Protein AF-A0A924XFH9-F1 (afdb_monomer)

Structure (mmCIF, N/CA/C/O backbone):
data_AF-A0A924XFH9-F1
#
_entry.id   AF-A0A924XFH9-F1
#
loop_
_atom_site.group_PDB
_atom_site.id
_atom_site.type_symbol
_atom_site.label_atom_id
_atom_site.label_alt_id
_atom_site.label_comp_id
_atom_site.label_asym_id
_atom_site.label_entity_id
_atom_site.label_seq_id
_atom_site.pdbx_PDB_ins_code
_atom_site.Cartn_x
_atom_site.Cartn_y
_atom_site.Cartn_z
_atom_site.occupancy
_atom_site.B_iso_or_equiv
_atom_site.auth_seq_id
_atom_site.auth_comp_id
_atom_site.auth_asym_id
_atom_site.auth_atom_id
_atom_site.pdbx_PDB_model_num
ATOM 1 N N . MET A 1 1 ? 14.675 29.171 10.525 1.00 34.47 1 MET A N 1
ATOM 2 C CA . MET A 1 1 ? 14.982 28.084 9.569 1.00 34.47 1 MET A CA 1
ATOM 3 C C . MET A 1 1 ? 14.548 26.775 10.205 1.00 34.47 1 MET A C 1
ATOM 5 O O . MET A 1 1 ? 15.278 26.222 11.018 1.00 34.47 1 MET A O 1
ATOM 9 N N . SER A 1 2 ? 13.308 26.360 9.950 1.00 36.41 2 SER A N 1
ATOM 10 C CA . SER A 1 2 ? 12.719 25.165 10.557 1.00 36.41 2 SER A CA 1
ATOM 11 C C . SER A 1 2 ? 13.442 23.924 10.043 1.00 36.41 2 SER A C 1
ATOM 13 O O . SER A 1 2 ? 13.331 23.584 8.869 1.00 36.41 2 SER A O 1
ATOM 15 N N . LYS A 1 3 ? 14.216 23.267 10.911 1.00 34.31 3 LYS A N 1
ATOM 16 C CA . LYS A 1 3 ? 14.736 21.925 10.648 1.00 34.31 3 LYS A CA 1
ATOM 17 C C . LYS A 1 3 ? 13.556 20.969 10.774 1.00 34.31 3 LYS A C 1
ATOM 19 O O . LYS A 1 3 ? 13.191 20.588 11.883 1.00 34.31 3 LYS A O 1
ATOM 24 N N . THR A 1 4 ? 12.930 20.623 9.657 1.00 34.09 4 THR A N 1
ATOM 25 C CA . THR A 1 4 ? 12.013 19.485 9.607 1.00 34.09 4 THR A CA 1
ATOM 26 C C . THR A 1 4 ? 12.876 18.253 9.848 1.00 34.09 4 THR A C 1
ATOM 28 O O . THR A 1 4 ? 13.613 17.824 8.966 1.00 34.09 4 THR A O 1
ATOM 31 N N . LYS A 1 5 ? 12.902 17.767 11.090 1.00 36.16 5 LYS A N 1
ATOM 32 C CA . LYS A 1 5 ? 13.574 16.518 11.441 1.00 36.16 5 LYS A CA 1
ATOM 33 C C . LYS A 1 5 ? 12.845 15.427 10.656 1.00 36.16 5 LYS A C 1
ATOM 35 O O . LYS A 1 5 ? 11.683 15.162 10.959 1.00 36.16 5 LYS A O 1
ATOM 40 N N . SER A 1 6 ? 13.476 14.878 9.614 1.00 41.28 6 SER A N 1
ATOM 41 C CA . SER A 1 6 ? 12.972 13.663 8.970 1.00 41.28 6 SER A CA 1
ATOM 42 C C . SER A 1 6 ? 12.717 12.625 10.062 1.00 41.28 6 SER A C 1
ATOM 44 O O . SER A 1 6 ? 13.536 12.530 10.988 1.00 41.28 6 SER A O 1
ATOM 46 N N . PRO A 1 7 ? 11.597 11.886 10.014 1.00 42.62 7 PRO A N 1
ATOM 47 C CA . PRO A 1 7 ? 11.443 10.742 10.895 1.00 42.62 7 PRO A CA 1
ATOM 48 C C . PRO A 1 7 ? 12.651 9.823 10.684 1.00 42.62 7 PRO A C 1
ATOM 50 O O . PRO A 1 7 ? 13.123 9.651 9.559 1.00 42.62 7 PRO A O 1
ATOM 53 N N . ALA A 1 8 ? 13.219 9.352 11.794 1.00 36.47 8 ALA A N 1
ATOM 54 C CA . ALA A 1 8 ? 14.377 8.471 11.783 1.00 36.47 8 ALA A CA 1
ATOM 55 C C . ALA A 1 8 ? 14.084 7.224 10.926 1.00 36.47 8 ALA A C 1
ATOM 57 O O . ALA A 1 8 ? 12.916 6.833 10.841 1.00 36.47 8 ALA A O 1
ATOM 58 N N . PRO A 1 9 ? 15.112 6.578 10.336 1.00 40.81 9 PRO A N 1
ATOM 59 C CA . PRO A 1 9 ? 14.953 5.230 9.792 1.00 40.81 9 PRO A CA 1
ATOM 60 C C . PRO A 1 9 ? 14.285 4.335 10.840 1.00 40.81 9 PRO A C 1
ATOM 62 O O . PRO A 1 9 ? 14.416 4.606 12.038 1.00 40.81 9 PRO A O 1
ATOM 65 N N . PHE A 1 10 ? 13.582 3.282 10.412 1.00 48.06 10 PHE A N 1
ATOM 66 C CA . PHE A 1 10 ? 13.050 2.256 11.312 1.00 48.06 10 PHE A CA 1
ATOM 67 C C . PHE A 1 10 ? 14.213 1.500 11.983 1.00 48.06 10 PHE A C 1
ATOM 69 O O . PHE A 1 10 ? 14.515 0.352 11.684 1.00 48.06 10 PHE A O 1
ATOM 76 N N . VAL A 1 11 ? 14.905 2.172 12.896 1.00 39.72 11 VAL A N 1
ATOM 77 C CA . VAL A 1 11 ? 15.644 1.559 13.980 1.00 39.72 11 VAL A CA 1
ATOM 78 C C . VAL A 1 11 ? 14.599 1.402 15.064 1.00 39.72 11 VAL A C 1
ATOM 80 O O . VAL A 1 11 ? 14.123 2.385 15.634 1.00 39.72 11 VAL A O 1
ATOM 83 N N . ALA A 1 12 ? 14.184 0.160 15.286 1.00 37.88 12 ALA A N 1
ATOM 84 C CA . ALA A 1 12 ? 13.336 -0.194 16.407 1.00 37.88 12 ALA A CA 1
ATOM 85 C C . ALA A 1 12 ? 14.031 0.262 17.701 1.00 37.88 12 ALA A C 1
ATOM 87 O O . ALA A 1 12 ? 14.945 -0.400 18.191 1.00 37.88 12 ALA A O 1
ATOM 88 N N . ASN A 1 13 ? 13.630 1.412 18.243 1.00 33.19 13 ASN A N 1
ATOM 89 C CA . ASN A 1 13 ? 14.014 1.788 19.593 1.00 33.19 13 ASN A CA 1
ATOM 90 C C . ASN A 1 13 ? 13.282 0.829 20.530 1.00 33.19 13 ASN A C 1
ATOM 92 O O . ASN A 1 13 ? 12.054 0.808 20.573 1.00 33.19 13 ASN A O 1
ATOM 96 N N . ALA A 1 14 ? 14.050 0.012 21.250 1.00 39.62 14 ALA A N 1
ATOM 97 C CA . ALA A 1 14 ? 13.564 -1.084 22.088 1.00 39.62 14 ALA A CA 1
ATOM 98 C C . ALA A 1 14 ? 12.653 -0.649 23.260 1.00 39.62 14 ALA A C 1
ATOM 100 O O . ALA A 1 14 ? 12.119 -1.519 23.957 1.00 39.62 14 ALA A O 1
ATOM 101 N N . ASP A 1 15 ? 12.464 0.661 23.442 1.00 39.44 15 ASP A N 1
ATOM 102 C CA . ASP A 1 15 ? 11.796 1.282 24.586 1.00 39.44 15 ASP A CA 1
ATOM 103 C C . ASP A 1 15 ? 10.492 2.022 24.224 1.00 39.44 15 ASP A C 1
ATOM 105 O O . ASP A 1 15 ? 9.812 2.508 25.122 1.00 39.44 15 ASP A O 1
ATOM 109 N N . ASP A 1 16 ? 10.097 2.087 22.943 1.00 37.94 16 ASP A N 1
ATOM 110 C CA . ASP A 1 16 ? 8.783 2.629 22.563 1.00 37.94 16 ASP A CA 1
ATOM 111 C C . ASP A 1 16 ? 7.703 1.548 22.750 1.00 37.94 16 ASP A C 1
ATOM 113 O O . ASP A 1 16 ? 7.609 0.584 21.984 1.00 37.94 16 ASP A O 1
ATOM 117 N N . GLU A 1 17 ? 6.881 1.721 23.786 1.00 35.44 17 GLU A N 1
ATOM 118 C CA . GLU A 1 17 ? 5.858 0.794 24.309 1.00 35.44 17 GLU A CA 1
ATOM 119 C C . GLU A 1 17 ? 4.745 0.430 23.295 1.00 35.44 17 GLU A C 1
ATOM 121 O O . GLU A 1 17 ? 3.919 -0.446 23.544 1.00 35.44 17 GLU A O 1
ATOM 126 N N . TRP A 1 18 ? 4.752 1.046 22.108 1.00 42.38 18 TRP A N 1
ATOM 127 C CA . TRP A 1 18 ? 3.849 0.754 20.988 1.00 42.38 18 TRP A CA 1
ATOM 128 C C . TRP A 1 18 ? 4.533 0.009 19.820 1.00 42.38 18 TRP A C 1
ATOM 130 O O . TRP A 1 18 ? 3.962 -0.154 18.741 1.00 42.38 18 TRP A O 1
ATOM 140 N N . THR A 1 19 ? 5.755 -0.493 19.996 1.00 39.62 19 THR A N 1
ATOM 141 C CA . THR A 1 19 ? 6.392 -1.345 18.982 1.00 39.62 19 THR A CA 1
ATOM 142 C C . THR A 1 19 ? 6.176 -2.827 19.297 1.00 39.62 19 THR A C 1
ATOM 144 O O . THR A 1 19 ? 6.564 -3.302 20.367 1.00 39.62 19 THR A O 1
ATOM 147 N N . PRO A 1 20 ? 5.597 -3.626 18.379 1.00 36.31 20 PRO A N 1
ATOM 148 C CA . PRO A 1 20 ? 5.711 -5.067 18.498 1.00 36.31 20 PRO A CA 1
ATOM 149 C C . PRO A 1 20 ? 7.201 -5.416 18.374 1.00 36.31 20 PRO A C 1
ATOM 151 O O . PRO A 1 20 ? 7.776 -5.299 17.295 1.00 36.31 20 PRO A O 1
ATOM 154 N N . LYS A 1 21 ? 7.826 -5.885 19.464 1.00 39.03 21 LYS A N 1
ATOM 155 C CA . LYS A 1 21 ? 9.203 -6.438 19.502 1.00 39.03 21 LYS A CA 1
ATOM 156 C C . LYS A 1 21 ? 9.392 -7.706 18.659 1.00 39.03 21 LYS A C 1
ATOM 158 O O . LYS A 1 21 ? 10.433 -8.352 18.713 1.00 39.03 21 LYS A O 1
ATOM 163 N N . VAL A 1 22 ? 8.392 -8.075 17.872 1.00 41.56 22 VAL A N 1
ATOM 164 C CA . VAL A 1 22 ? 8.461 -9.179 16.935 1.00 41.56 22 VAL A CA 1
ATOM 165 C C . VAL A 1 22 ? 8.595 -8.546 15.565 1.00 41.56 22 VAL A C 1
ATOM 167 O O . VAL A 1 22 ? 7.695 -7.832 15.120 1.00 41.56 22 VAL A O 1
ATOM 170 N N . ALA A 1 23 ? 9.704 -8.824 14.882 1.00 49.81 23 ALA A N 1
ATOM 171 C CA . ALA A 1 23 ? 9.725 -8.766 13.431 1.00 49.81 23 ALA A CA 1
ATOM 172 C C . ALA A 1 23 ? 8.637 -9.734 12.950 1.00 49.81 23 ALA A C 1
ATOM 174 O O . ALA A 1 23 ? 8.882 -10.924 12.783 1.00 49.81 23 ALA A O 1
ATOM 175 N N . ILE A 1 24 ? 7.393 -9.255 12.859 1.00 53.53 24 ILE A N 1
ATOM 176 C CA . ILE A 1 24 ? 6.291 -10.043 12.324 1.00 53.53 24 ILE A CA 1
ATOM 177 C C . ILE A 1 24 ? 6.719 -10.334 10.897 1.00 53.53 24 ILE A C 1
ATOM 179 O O . ILE A 1 24 ? 6.804 -9.402 10.088 1.00 53.53 24 ILE A O 1
ATOM 183 N N . ALA A 1 25 ? 7.061 -11.599 10.648 1.00 68.75 25 ALA A N 1
ATOM 184 C CA . ALA A 1 25 ? 7.292 -12.112 9.314 1.00 68.75 25 ALA A CA 1
ATOM 185 C C . ALA A 1 25 ? 6.115 -11.674 8.443 1.00 68.75 25 ALA A C 1
ATOM 187 O O . ALA A 1 25 ? 4.967 -11.686 8.896 1.00 68.75 25 ALA A O 1
ATOM 188 N N . ILE A 1 26 ? 6.409 -11.217 7.229 1.00 78.50 26 ILE A N 1
ATOM 189 C CA . ILE A 1 26 ? 5.365 -10.782 6.305 1.00 78.50 26 ILE A CA 1
ATOM 190 C C . ILE A 1 26 ? 4.451 -11.995 6.067 1.00 78.50 26 ILE A C 1
ATOM 192 O O . ILE A 1 26 ? 4.964 -13.032 5.647 1.00 78.50 26 ILE A O 1
ATOM 196 N N . PRO A 1 27 ? 3.145 -11.910 6.384 1.00 85.12 27 PRO A N 1
ATOM 197 C CA . PRO A 1 27 ? 2.224 -13.022 6.179 1.00 85.12 27 PRO A CA 1
ATOM 198 C C . PRO A 1 27 ? 2.111 -13.375 4.696 1.00 85.12 27 PRO A C 1
ATOM 200 O O . PRO A 1 27 ? 2.164 -12.477 3.857 1.00 85.12 27 PRO A O 1
ATOM 203 N N . ASP A 1 28 ? 1.865 -14.650 4.384 1.00 82.56 28 ASP A N 1
ATOM 204 C CA . ASP A 1 28 ? 1.623 -15.087 3.000 1.00 82.56 28 ASP A CA 1
ATOM 205 C C . ASP A 1 28 ? 0.392 -14.386 2.395 1.00 82.56 28 ASP A C 1
ATOM 207 O O . ASP A 1 28 ? 0.425 -13.924 1.256 1.00 82.56 28 ASP A O 1
ATOM 211 N N . ASP A 1 29 ? -0.681 -14.241 3.183 1.00 90.00 29 ASP A N 1
ATOM 212 C CA . ASP A 1 29 ? -1.856 -13.438 2.829 1.00 90.00 29 ASP A CA 1
ATOM 213 C C . ASP A 1 29 ? -1.800 -12.063 3.509 1.00 90.00 29 ASP A C 1
ATOM 215 O O . ASP A 1 29 ? -2.415 -11.814 4.553 1.00 90.00 29 ASP A O 1
ATOM 219 N N . VAL A 1 30 ? -1.030 -11.156 2.903 1.00 92.69 30 VAL A N 1
ATOM 220 C CA . VAL A 1 30 ? -0.859 -9.772 3.371 1.00 92.69 30 VAL A CA 1
ATOM 221 C C . VAL A 1 30 ? -2.208 -9.052 3.485 1.00 92.69 30 VAL A C 1
ATOM 223 O O . VAL A 1 30 ? -2.479 -8.401 4.494 1.00 92.69 30 VAL A O 1
ATOM 226 N N . VAL A 1 31 ? -3.078 -9.169 2.474 1.00 95.50 31 VAL A N 1
ATOM 227 C CA . VAL A 1 31 ? -4.355 -8.437 2.438 1.00 95.50 31 VAL A CA 1
ATOM 228 C C . VAL A 1 31 ? -5.332 -8.996 3.468 1.00 95.50 31 VAL A C 1
ATOM 230 O O . VAL A 1 31 ? -5.940 -8.218 4.208 1.00 95.50 31 VAL A O 1
ATOM 233 N N .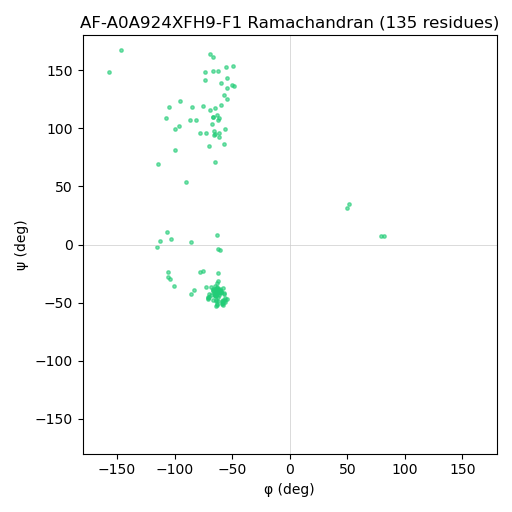 GLY A 1 32 ? -5.473 -10.320 3.556 1.00 95.06 32 GLY A N 1
ATOM 234 C CA . GLY A 1 32 ? -6.330 -10.969 4.543 1.00 95.06 32 GLY A CA 1
ATOM 235 C C . GLY A 1 32 ? -5.890 -10.668 5.972 1.00 95.06 32 GLY A C 1
ATOM 236 O O . GLY A 1 32 ? -6.721 -10.283 6.801 1.00 95.06 32 GLY A O 1
ATOM 237 N N . PHE A 1 33 ? -4.581 -10.725 6.250 1.00 94.56 33 PHE A N 1
ATOM 238 C CA . PHE A 1 33 ? -4.041 -10.337 7.552 1.00 94.56 33 PHE A CA 1
ATOM 239 C C . PHE A 1 33 ?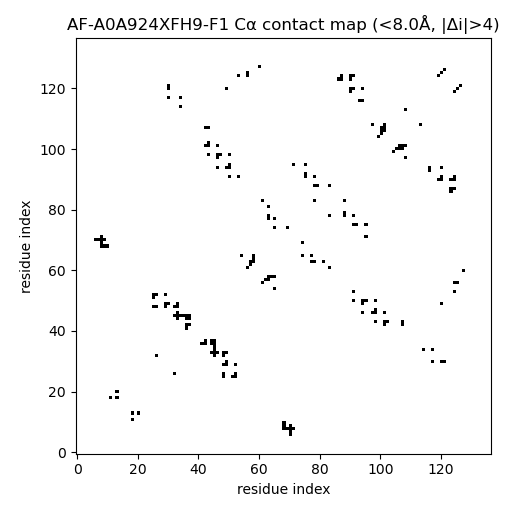 -4.378 -8.882 7.889 1.00 94.56 33 PHE A C 1
ATOM 241 O O . PHE A 1 33 ? -4.876 -8.592 8.981 1.00 94.56 33 PHE A O 1
ATOM 248 N N . SER A 1 34 ? -4.145 -7.957 6.955 1.00 95.56 34 SER A N 1
ATOM 249 C CA . SER A 1 34 ? -4.401 -6.534 7.172 1.00 95.56 34 SER A CA 1
ATOM 250 C C . SER A 1 34 ? -5.881 -6.238 7.403 1.00 95.56 34 SER A C 1
ATOM 252 O O . SER A 1 34 ? -6.204 -5.453 8.295 1.00 95.56 34 SER A O 1
ATOM 254 N N . ARG A 1 35 ? -6.796 -6.902 6.685 1.00 97.31 35 ARG A N 1
ATOM 255 C CA . ARG A 1 35 ? -8.242 -6.788 6.943 1.00 97.31 35 ARG A CA 1
ATOM 256 C C . ARG A 1 35 ? -8.615 -7.281 8.336 1.00 97.31 35 ARG A C 1
ATOM 258 O O . ARG A 1 35 ? -9.343 -6.590 9.047 1.00 97.31 35 ARG A O 1
ATOM 265 N N . ALA A 1 36 ? -8.083 -8.430 8.750 1.00 96.38 36 ALA A N 1
ATOM 266 C CA . ALA A 1 36 ? -8.336 -8.978 10.077 1.00 96.38 36 ALA A CA 1
ATOM 267 C C . ALA A 1 36 ? -7.800 -8.064 11.192 1.00 96.38 36 ALA A C 1
ATOM 269 O O . ALA A 1 36 ? -8.494 -7.839 12.181 1.00 96.38 36 ALA A O 1
ATOM 270 N N . ALA A 1 37 ? -6.594 -7.512 11.036 1.00 94.31 37 ALA A N 1
ATOM 271 C CA . ALA A 1 37 ? -6.013 -6.569 11.992 1.00 94.31 37 ALA A CA 1
ATOM 272 C C . ALA A 1 37 ? -6.826 -5.270 12.084 1.00 94.31 37 ALA A C 1
ATOM 274 O O . ALA A 1 37 ? -7.144 -4.809 13.181 1.00 94.31 37 ALA A O 1
ATOM 275 N N . PHE A 1 38 ? -7.243 -4.712 10.946 1.00 94.50 38 PHE A N 1
ATOM 276 C CA . PHE A 1 38 ? -8.046 -3.492 10.925 1.00 94.50 38 PHE A CA 1
ATOM 277 C C . PHE A 1 38 ? -9.401 -3.678 11.623 1.00 94.50 38 PHE A C 1
ATOM 279 O O . PHE A 1 38 ? -9.804 -2.826 12.412 1.00 94.50 38 PHE A O 1
ATOM 286 N N . ALA A 1 39 ? -10.061 -4.825 11.423 1.00 96.38 39 ALA A N 1
ATOM 287 C CA . ALA A 1 39 ? -11.320 -5.159 12.096 1.00 96.38 39 ALA A CA 1
ATOM 288 C C . ALA A 1 39 ? -11.194 -5.266 13.630 1.00 96.38 39 ALA A C 1
ATOM 290 O O . ALA A 1 39 ? -12.175 -5.059 14.339 1.00 96.38 39 ALA A O 1
ATOM 291 N N . ARG A 1 40 ? -9.991 -5.546 14.153 1.00 95.81 40 ARG A N 1
ATOM 292 C CA . ARG A 1 40 ? -9.689 -5.544 15.598 1.00 95.81 40 ARG A CA 1
ATOM 293 C C . ARG A 1 40 ? -9.311 -4.163 16.148 1.00 95.81 40 ARG A C 1
ATOM 295 O O . ARG A 1 40 ? -8.980 -4.048 17.322 1.00 95.81 40 ARG A O 1
ATOM 302 N N . GLY A 1 41 ? -9.331 -3.117 15.320 1.00 92.25 41 GLY A N 1
ATOM 303 C CA . GLY A 1 41 ? -8.883 -1.772 15.696 1.00 92.25 41 GLY A CA 1
ATOM 304 C C . GLY A 1 41 ? -7.366 -1.569 15.607 1.00 92.25 41 GLY A C 1
ATOM 305 O O . GLY A 1 41 ? -6.858 -0.515 15.983 1.00 92.25 41 GLY A O 1
ATOM 306 N N . GLU A 1 42 ? -6.620 -2.533 15.064 1.00 92.06 42 GLU A N 1
ATOM 307 C CA . GLU A 1 42 ? -5.157 -2.493 14.963 1.00 92.06 42 GLU A CA 1
ATOM 308 C C . GLU A 1 42 ? -4.705 -1.836 13.642 1.00 92.06 42 GLU A C 1
ATOM 310 O O . GLU A 1 42 ? -3.940 -2.405 12.860 1.00 92.06 42 GLU A O 1
ATOM 315 N N . ALA A 1 43 ? -5.186 -0.621 13.356 1.00 91.69 43 ALA A N 1
ATOM 316 C CA . ALA A 1 43 ? -4.976 0.031 12.056 1.00 91.69 43 ALA A CA 1
ATOM 317 C C . ALA A 1 43 ? -3.493 0.260 11.7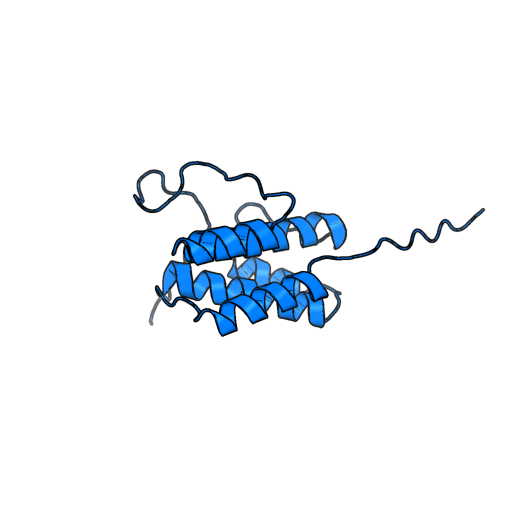07 1.00 91.69 43 ALA A C 1
ATOM 319 O O . ALA A 1 43 ? -3.087 0.062 10.561 1.00 91.69 43 ALA A O 1
ATOM 320 N N . ALA A 1 44 ? -2.668 0.627 12.693 1.00 89.00 44 ALA A N 1
ATOM 321 C CA . ALA A 1 44 ? -1.232 0.814 12.490 1.00 89.00 44 ALA A CA 1
ATOM 322 C C . ALA A 1 44 ? -0.535 -0.494 12.073 1.00 89.00 44 ALA A C 1
ATOM 324 O O . ALA A 1 44 ? 0.299 -0.485 11.166 1.00 89.00 44 ALA A O 1
ATOM 325 N N . LEU A 1 45 ? -0.922 -1.626 12.677 1.00 90.25 45 LEU A N 1
ATOM 326 C CA . LEU A 1 45 ? -0.415 -2.947 12.306 1.00 90.25 45 LEU A CA 1
ATOM 327 C C . LEU A 1 45 ? -0.884 -3.337 10.902 1.00 90.25 45 LEU A C 1
ATOM 329 O O . LEU A 1 45 ? -0.065 -3.737 10.075 1.00 90.25 45 LEU A O 1
ATOM 333 N N . ALA A 1 46 ? -2.179 -3.177 10.620 1.00 94.62 46 ALA A N 1
ATOM 334 C CA . ALA A 1 46 ? -2.765 -3.487 9.320 1.00 94.62 46 ALA A CA 1
ATOM 335 C C . ALA A 1 46 ? -2.034 -2.766 8.176 1.00 94.62 46 ALA A C 1
ATOM 337 O O . ALA A 1 46 ? -1.665 -3.382 7.174 1.00 94.62 46 ALA A O 1
ATOM 338 N N . LEU A 1 47 ? -1.773 -1.470 8.351 1.00 95.00 47 LEU A N 1
ATOM 339 C CA . LEU A 1 47 ? -1.070 -0.638 7.377 1.00 95.00 47 LEU A CA 1
ATOM 340 C C . LEU A 1 47 ? 0.433 -0.948 7.307 1.00 95.00 47 LEU A C 1
ATOM 342 O O . LEU A 1 47 ? 1.001 -0.950 6.216 1.00 95.00 47 LEU A O 1
ATOM 346 N N . SER A 1 48 ? 1.071 -1.260 8.440 1.00 91.62 48 SER A N 1
ATOM 347 C CA . SER A 1 48 ? 2.482 -1.672 8.486 1.00 91.62 48 SER A CA 1
ATOM 348 C C . SER A 1 48 ? 2.726 -2.957 7.695 1.00 91.62 48 SER A C 1
ATOM 350 O O . SER A 1 48 ? 3.752 -3.084 7.026 1.00 91.62 48 SER A O 1
ATOM 352 N N . VAL A 1 49 ? 1.794 -3.911 7.763 1.00 92.00 49 VAL A N 1
ATOM 353 C CA . VAL A 1 49 ? 1.879 -5.170 7.015 1.00 92.00 49 VAL A CA 1
ATOM 354 C C . VAL A 1 49 ? 1.689 -4.941 5.516 1.00 92.00 49 VAL A C 1
ATOM 356 O O . VAL A 1 49 ? 2.495 -5.453 4.743 1.00 92.00 49 VAL A O 1
ATOM 359 N N . LEU A 1 50 ? 0.733 -4.097 5.099 1.00 94.56 50 LEU A N 1
ATOM 360 C CA . LEU A 1 50 ? 0.595 -3.706 3.687 1.00 94.56 50 LEU A CA 1
ATOM 361 C C . LEU A 1 50 ? 1.886 -3.066 3.157 1.00 94.56 50 LEU A C 1
ATOM 363 O O . LEU A 1 50 ? 2.378 -3.452 2.101 1.00 94.56 50 LEU A O 1
ATOM 367 N N . TYR A 1 51 ? 2.458 -2.113 3.896 1.00 94.62 51 TYR A N 1
ATOM 368 C CA . TYR A 1 51 ? 3.670 -1.411 3.474 1.00 94.62 51 TYR A CA 1
ATOM 369 C C . TYR A 1 51 ? 4.879 -2.348 3.342 1.00 94.62 51 TYR A C 1
ATOM 371 O O . TYR A 1 51 ? 5.516 -2.392 2.289 1.00 94.62 51 TYR A O 1
ATOM 379 N N . ARG A 1 52 ? 5.163 -3.151 4.375 1.00 91.25 52 ARG A N 1
ATOM 380 C CA . ARG A 1 52 ? 6.279 -4.111 4.349 1.00 91.25 52 ARG A CA 1
ATOM 381 C C . ARG A 1 52 ? 6.077 -5.196 3.293 1.00 91.25 52 ARG A C 1
ATOM 383 O O . ARG A 1 52 ? 7.031 -5.545 2.604 1.00 91.25 52 ARG A O 1
ATOM 390 N N . GLY A 1 53 ? 4.844 -5.675 3.119 1.00 91.56 53 GLY A N 1
ATOM 391 C CA . GLY A 1 53 ? 4.487 -6.597 2.043 1.00 91.56 53 GLY A CA 1
ATOM 392 C C . GLY A 1 53 ? 4.748 -6.004 0.658 1.00 91.56 53 GLY A C 1
ATOM 393 O O . GLY A 1 53 ? 5.278 -6.690 -0.209 1.00 91.56 53 GLY A O 1
ATOM 394 N N . ALA A 1 54 ? 4.447 -4.716 0.456 1.00 92.69 54 ALA A N 1
ATOM 395 C CA . ALA A 1 54 ? 4.734 -4.031 -0.804 1.00 92.69 54 ALA A CA 1
ATOM 396 C C . ALA A 1 54 ? 6.242 -3.915 -1.086 1.00 92.69 54 ALA A C 1
ATOM 398 O O . ALA A 1 54 ? 6.656 -4.190 -2.208 1.00 92.69 54 ALA A O 1
ATOM 399 N N . ILE A 1 55 ? 7.062 -3.561 -0.084 1.00 91.25 55 ILE A N 1
ATOM 400 C CA . ILE A 1 55 ? 8.532 -3.547 -0.225 1.00 91.25 55 ILE A CA 1
ATOM 401 C C . ILE A 1 55 ? 9.040 -4.932 -0.613 1.00 91.25 55 ILE A C 1
ATOM 403 O O . ILE A 1 55 ? 9.790 -5.057 -1.574 1.00 91.25 55 ILE A O 1
ATOM 407 N N . ALA A 1 56 ? 8.628 -5.973 0.115 1.00 88.44 56 ALA A N 1
ATOM 408 C CA . ALA A 1 56 ? 9.100 -7.327 -0.150 1.00 88.44 56 ALA A CA 1
ATOM 409 C C . ALA A 1 56 ? 8.696 -7.819 -1.543 1.00 88.44 56 ALA A C 1
ATOM 411 O O . ALA A 1 56 ? 9.495 -8.475 -2.205 1.00 88.44 56 ALA A O 1
ATOM 412 N N . MET A 1 57 ? 7.490 -7.479 -2.006 1.00 89.31 57 MET A N 1
ATOM 413 C CA . MET A 1 57 ? 7.056 -7.770 -3.371 1.00 89.31 57 MET A CA 1
ATOM 414 C C . MET A 1 57 ? 7.933 -7.032 -4.390 1.00 89.31 57 MET A C 1
ATOM 416 O O . MET A 1 57 ? 8.502 -7.670 -5.268 1.00 89.31 57 MET A O 1
ATOM 420 N N . LEU A 1 58 ? 8.114 -5.716 -4.242 1.00 88.94 58 LEU A N 1
ATOM 421 C CA . LEU A 1 58 ? 8.922 -4.908 -5.164 1.00 88.94 58 LEU A CA 1
ATOM 422 C C . LEU A 1 58 ? 10.387 -5.360 -5.217 1.00 88.94 58 LEU A C 1
ATOM 424 O O . LEU A 1 58 ? 10.961 -5.433 -6.300 1.00 88.94 58 LEU A O 1
ATOM 428 N N . ALA A 1 59 ? 10.970 -5.710 -4.072 1.00 88.00 59 ALA A N 1
ATOM 429 C CA . ALA A 1 59 ? 12.335 -6.219 -3.997 1.00 88.00 59 ALA A CA 1
ATOM 430 C C . ALA A 1 59 ? 12.490 -7.571 -4.707 1.00 88.00 59 ALA A C 1
ATOM 432 O O . ALA A 1 59 ? 13.505 -7.827 -5.343 1.00 88.00 59 ALA A O 1
ATOM 433 N N . ARG A 1 60 ? 11.485 -8.450 -4.604 1.00 84.50 60 ARG A N 1
ATOM 434 C CA . ARG A 1 60 ? 11.552 -9.815 -5.149 1.00 84.50 60 ARG A CA 1
ATOM 435 C C . ARG A 1 60 ? 11.152 -9.907 -6.616 1.00 84.50 60 ARG A C 1
ATOM 437 O O . ARG A 1 60 ? 11.777 -10.647 -7.366 1.00 84.50 60 ARG A O 1
ATOM 444 N N . GLU A 1 61 ? 10.094 -9.206 -7.007 1.00 84.00 61 GLU A N 1
ATOM 445 C CA . GLU A 1 61 ? 9.446 -9.379 -8.312 1.00 84.00 61 GLU A CA 1
ATOM 446 C C . GLU A 1 61 ? 9.784 -8.258 -9.299 1.00 84.00 61 GLU A C 1
ATOM 448 O O . GLU A 1 61 ? 9.815 -8.500 -10.503 1.00 84.00 61 GLU A O 1
ATOM 453 N N . ALA A 1 62 ? 10.052 -7.044 -8.807 1.00 82.94 62 ALA A N 1
ATOM 454 C CA . ALA A 1 62 ? 10.419 -5.895 -9.638 1.00 82.94 62 ALA A CA 1
ATOM 455 C C . ALA A 1 62 ? 11.926 -5.573 -9.600 1.00 82.94 62 ALA A C 1
ATOM 457 O O . ALA A 1 62 ? 12.333 -4.573 -10.186 1.00 82.94 62 ALA A O 1
ATOM 458 N N . ASP A 1 63 ? 12.729 -6.410 -8.926 1.00 85.44 63 ASP A N 1
ATOM 459 C CA . ASP A 1 63 ? 14.191 -6.281 -8.784 1.00 85.44 63 ASP A CA 1
ATOM 460 C C . ASP A 1 63 ? 14.630 -4.886 -8.297 1.00 85.44 63 ASP A C 1
ATOM 462 O O . ASP A 1 63 ? 15.642 -4.325 -8.718 1.00 85.44 63 ASP A O 1
ATOM 466 N N . ILE A 1 64 ? 13.814 -4.280 -7.426 1.00 87.44 64 ILE A N 1
ATOM 467 C CA . ILE A 1 64 ? 14.105 -2.970 -6.847 1.00 87.44 64 ILE A CA 1
ATOM 468 C C . ILE A 1 64 ? 15.002 -3.149 -5.627 1.00 87.44 64 ILE A C 1
ATOM 470 O O . ILE A 1 64 ? 14.593 -3.735 -4.624 1.00 87.44 64 ILE A O 1
ATOM 474 N N . ASP A 1 65 ? 16.198 -2.573 -5.690 1.00 88.12 65 ASP A N 1
ATOM 475 C CA . ASP A 1 65 ? 17.087 -2.503 -4.538 1.00 88.12 65 ASP A CA 1
ATOM 476 C C . ASP A 1 65 ? 16.606 -1.430 -3.550 1.00 88.12 65 ASP A C 1
ATOM 478 O O . ASP A 1 65 ? 16.508 -0.242 -3.877 1.00 88.12 65 ASP A O 1
ATOM 482 N N . PHE A 1 66 ? 16.293 -1.863 -2.330 1.00 85.44 66 PHE A N 1
ATOM 483 C CA . PHE A 1 66 ? 16.009 -0.983 -1.204 1.00 85.44 66 PHE A CA 1
ATOM 484 C C . PHE A 1 66 ? 17.191 -1.060 -0.235 1.00 85.44 66 PHE A C 1
ATOM 486 O O . PHE A 1 66 ? 17.338 -2.082 0.441 1.00 85.44 66 PHE A O 1
ATOM 493 N N . PRO A 1 67 ? 18.011 0.003 -0.128 1.00 84.81 67 PRO A N 1
ATOM 494 C CA . PRO A 1 67 ? 19.145 0.019 0.781 1.00 84.81 67 PRO A CA 1
ATOM 495 C C . PRO A 1 67 ? 18.733 -0.299 2.217 1.00 84.81 67 PRO A C 1
ATOM 497 O O . PRO A 1 67 ? 17.682 0.139 2.698 1.00 84.81 67 PRO A O 1
ATOM 500 N N . GLU A 1 68 ? 19.594 -1.021 2.932 1.00 79.12 68 GLU A N 1
ATOM 501 C CA . GLU A 1 68 ? 19.397 -1.247 4.358 1.00 79.12 68 GLU A CA 1
ATOM 502 C C . GLU A 1 68 ? 19.309 0.100 5.094 1.00 79.12 68 GLU A C 1
ATOM 504 O O . GLU A 1 68 ? 20.148 0.984 4.924 1.00 79.12 68 GLU A O 1
ATOM 509 N N . GLY A 1 69 ? 18.259 0.271 5.899 1.00 78.75 69 GLY A N 1
ATOM 510 C CA . GLY A 1 69 ? 18.006 1.519 6.617 1.00 78.75 69 GLY A CA 1
ATOM 511 C C . GLY A 1 69 ? 17.366 2.633 5.784 1.00 78.75 69 GLY A C 1
ATOM 512 O O . GLY A 1 69 ? 17.215 3.733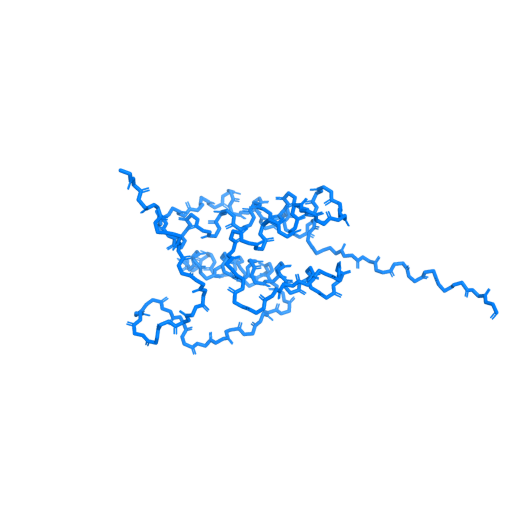 6.313 1.00 78.75 69 GLY A O 1
ATOM 513 N N . ALA A 1 70 ? 16.953 2.373 4.536 1.00 76.69 70 ALA A N 1
ATOM 514 C CA . ALA A 1 70 ? 16.173 3.330 3.758 1.00 76.69 70 ALA A CA 1
ATOM 515 C C . ALA A 1 70 ? 14.917 3.765 4.530 1.00 76.69 70 ALA A C 1
ATOM 517 O O . ALA A 1 70 ? 14.097 2.952 4.968 1.00 76.69 70 ALA A O 1
ATOM 518 N N . THR A 1 71 ? 14.769 5.075 4.692 1.00 85.25 71 THR A N 1
ATOM 519 C CA . THR A 1 71 ? 13.548 5.695 5.198 1.00 85.25 71 THR A CA 1
ATOM 520 C C . THR A 1 71 ? 12.419 5.495 4.198 1.00 85.25 71 THR A C 1
ATOM 522 O O . THR A 1 71 ? 12.615 5.264 3.006 1.00 85.25 71 THR A O 1
ATOM 525 N N . GLU A 1 72 ? 11.182 5.642 4.641 1.00 82.19 72 GLU A N 1
ATOM 526 C CA . GLU A 1 72 ? 10.036 5.324 3.788 1.00 82.19 72 GLU A CA 1
ATOM 527 C C . GLU A 1 72 ? 9.806 6.403 2.731 1.00 82.19 72 GLU A C 1
ATOM 529 O O . GLU A 1 72 ? 9.262 6.139 1.659 1.00 82.19 72 GLU A O 1
ATOM 534 N N . GLN A 1 73 ? 10.298 7.616 2.999 1.00 84.25 73 GLN A N 1
ATOM 535 C CA . GLN A 1 73 ? 10.436 8.652 1.983 1.00 84.25 73 GLN A CA 1
ATOM 536 C C . GLN A 1 73 ? 11.451 8.248 0.908 1.00 84.25 73 GLN A C 1
ATOM 538 O O . GLN A 1 73 ? 11.166 8.431 -0.274 1.00 84.25 73 GLN A O 1
ATOM 543 N N . GLU A 1 74 ? 12.591 7.664 1.285 1.00 88.56 74 GLU A N 1
ATOM 544 C CA . GLU A 1 74 ? 13.574 7.139 0.329 1.00 88.56 74 GLU A CA 1
ATOM 545 C C . GLU A 1 74 ? 13.004 5.974 -0.480 1.00 88.56 74 GLU A C 1
ATOM 547 O O . GLU A 1 74 ? 13.115 6.002 -1.702 1.00 88.56 74 GLU A O 1
ATOM 552 N N . CYS A 1 75 ? 12.284 5.035 0.141 1.00 89.69 75 CYS A N 1
ATOM 553 C CA . CYS A 1 75 ? 11.593 3.967 -0.588 1.00 89.69 75 CYS A CA 1
ATOM 554 C C . CYS A 1 75 ? 10.616 4.525 -1.638 1.00 89.69 75 CYS A C 1
ATOM 556 O O . CYS A 1 75 ? 10.594 4.059 -2.775 1.00 89.69 75 CYS A O 1
ATOM 558 N N . VAL A 1 76 ? 9.840 5.566 -1.304 1.00 90.38 76 VAL A N 1
ATOM 559 C CA . VAL A 1 76 ? 8.964 6.249 -2.277 1.00 90.38 76 VAL A CA 1
ATOM 560 C C . VAL A 1 76 ? 9.764 6.905 -3.401 1.00 90.38 76 VAL A C 1
ATOM 562 O O . VAL A 1 76 ? 9.357 6.825 -4.559 1.00 90.38 76 VAL A O 1
ATOM 565 N N . MET A 1 77 ? 10.895 7.543 -3.097 1.00 91.12 77 MET A N 1
ATOM 566 C CA . MET A 1 77 ? 11.749 8.150 -4.123 1.00 91.12 77 MET A CA 1
ATOM 567 C C . MET A 1 77 ? 12.352 7.102 -5.066 1.00 91.12 77 MET A C 1
ATOM 569 O O . MET A 1 77 ? 12.340 7.315 -6.277 1.00 91.12 77 MET A O 1
ATOM 573 N N . ILE A 1 78 ? 12.804 5.964 -4.534 1.00 91.75 78 ILE A N 1
ATOM 574 C CA . ILE A 1 78 ? 13.322 4.831 -5.314 1.00 91.75 78 ILE A CA 1
ATOM 575 C C . ILE A 1 78 ? 12.242 4.320 -6.276 1.00 91.75 78 ILE A C 1
ATOM 577 O O . ILE A 1 78 ? 12.460 4.255 -7.485 1.00 91.75 78 ILE A O 1
ATOM 581 N N . VAL A 1 79 ? 11.036 4.053 -5.766 1.00 91.12 79 VAL A N 1
ATOM 582 C CA . VAL A 1 79 ? 9.904 3.553 -6.566 1.00 91.12 79 VAL A CA 1
ATOM 583 C C . VAL A 1 79 ? 9.466 4.562 -7.639 1.00 91.12 79 VAL A C 1
ATOM 585 O O . VAL A 1 79 ? 9.133 4.184 -8.763 1.00 91.12 79 VAL A O 1
ATOM 588 N N . ARG A 1 80 ? 9.515 5.866 -7.341 1.00 90.50 80 ARG A N 1
ATOM 589 C CA . ARG A 1 80 ? 9.245 6.931 -8.322 1.00 90.50 80 ARG A CA 1
ATOM 590 C C . ARG A 1 80 ? 10.287 7.009 -9.432 1.00 90.50 80 ARG A C 1
ATOM 592 O O . ARG A 1 80 ? 9.925 7.302 -10.570 1.00 90.50 80 ARG A O 1
ATOM 599 N N . GLY A 1 81 ? 11.556 6.797 -9.096 1.00 88.62 81 GLY A N 1
ATOM 600 C CA . GLY A 1 81 ? 12.669 6.842 -10.043 1.00 88.62 81 GLY A CA 1
ATOM 601 C C . GLY A 1 81 ? 12.794 5.587 -10.911 1.00 88.62 81 GLY A C 1
ATOM 602 O O . GLY A 1 81 ? 13.357 5.663 -12.000 1.00 88.62 81 GLY A O 1
ATOM 603 N N . GLY A 1 82 ? 12.266 4.448 -10.453 1.00 83.69 82 GLY A N 1
ATOM 604 C CA . GLY A 1 82 ? 12.344 3.169 -11.159 1.00 83.69 82 GLY A CA 1
ATOM 605 C C . GLY A 1 82 ? 11.436 3.074 -12.390 1.00 83.69 82 GLY A C 1
ATOM 606 O O . GLY A 1 82 ? 10.341 3.642 -12.427 1.00 83.69 82 GLY A O 1
ATOM 607 N N . ALA A 1 83 ? 11.869 2.311 -13.395 1.00 81.75 83 ALA A N 1
ATOM 608 C CA . ALA A 1 83 ? 11.059 1.972 -14.562 1.00 81.75 83 ALA A CA 1
ATOM 609 C C . ALA A 1 83 ? 10.060 0.857 -14.202 1.00 81.75 83 ALA A C 1
ATOM 611 O O . ALA A 1 83 ? 10.406 -0.319 -14.206 1.00 81.75 83 ALA A O 1
ATOM 612 N N . MET A 1 84 ? 8.826 1.233 -13.861 1.00 84.12 84 MET A N 1
ATOM 613 C CA . MET A 1 84 ? 7.759 0.303 -13.478 1.00 84.12 84 MET A CA 1
ATOM 614 C C . MET A 1 84 ? 6.388 0.812 -13.920 1.00 84.12 84 MET A C 1
ATOM 616 O O . MET A 1 84 ? 6.242 1.978 -14.292 1.00 84.12 84 MET A O 1
ATOM 620 N N . ASP A 1 85 ? 5.388 -0.067 -13.858 1.00 87.81 85 ASP A N 1
ATOM 621 C CA . ASP A 1 85 ? 4.004 0.278 -14.169 1.00 87.81 85 ASP A CA 1
ATOM 622 C C . ASP A 1 85 ? 3.466 1.386 -13.242 1.00 87.81 85 ASP A C 1
ATOM 624 O O . ASP A 1 85 ? 3.713 1.397 -12.031 1.00 87.81 85 ASP A O 1
ATOM 628 N N . ASN A 1 86 ? 2.712 2.325 -13.819 1.00 89.25 86 ASN A N 1
ATOM 629 C CA . ASN A 1 86 ? 2.179 3.468 -13.079 1.00 89.25 86 ASN A CA 1
ATOM 630 C C . ASN A 1 86 ? 1.179 3.040 -11.997 1.00 89.25 86 ASN A C 1
ATOM 632 O O . ASN A 1 86 ? 1.178 3.630 -10.920 1.00 89.25 86 ASN A O 1
ATOM 636 N N . ALA A 1 87 ? 0.364 2.006 -12.235 1.00 89.50 87 ALA A N 1
ATOM 637 C CA . ALA A 1 87 ? -0.596 1.530 -11.244 1.00 89.50 87 ALA A CA 1
ATOM 638 C C . ALA A 1 87 ? 0.112 0.883 -10.048 1.00 89.50 87 ALA A C 1
ATOM 640 O O . ALA A 1 87 ? -0.315 1.075 -8.908 1.00 89.50 87 ALA A O 1
ATOM 641 N N . LEU A 1 88 ? 1.219 0.170 -10.286 1.00 90.75 88 LEU A N 1
ATOM 642 C CA . LEU A 1 88 ? 2.060 -0.373 -9.218 1.00 90.75 88 LEU A CA 1
ATOM 643 C C . LEU A 1 88 ? 2.690 0.746 -8.374 1.00 90.75 88 LEU A C 1
ATOM 645 O O . LEU A 1 88 ? 2.611 0.718 -7.141 1.00 90.75 88 LEU A O 1
ATOM 649 N N . ARG A 1 89 ? 3.269 1.758 -9.032 1.00 92.44 89 ARG A N 1
ATOM 650 C CA . ARG A 1 89 ? 3.842 2.936 -8.364 1.00 92.44 89 ARG A CA 1
ATOM 651 C C . ARG A 1 89 ? 2.796 3.668 -7.522 1.00 92.44 89 ARG A C 1
ATOM 653 O O . ARG A 1 89 ? 3.029 3.922 -6.339 1.00 92.44 89 ARG A O 1
ATOM 660 N N . ASP A 1 90 ? 1.640 3.970 -8.105 1.00 93.06 90 ASP A N 1
ATOM 661 C CA . ASP A 1 90 ? 0.553 4.682 -7.431 1.00 93.06 90 ASP A CA 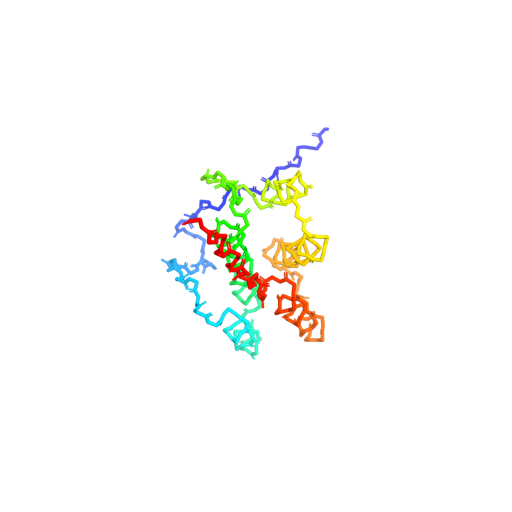1
ATOM 662 C C . ASP A 1 90 ? 0.026 3.898 -6.225 1.00 93.06 90 ASP A C 1
ATOM 664 O O . ASP A 1 90 ? -0.228 4.480 -5.161 1.00 93.06 90 ASP A O 1
ATOM 668 N N . ALA A 1 91 ? -0.080 2.574 -6.353 1.00 94.12 91 ALA A N 1
ATOM 669 C CA . ALA A 1 91 ? -0.498 1.708 -5.264 1.00 94.12 91 ALA A CA 1
ATOM 670 C C . ALA A 1 91 ? 0.494 1.729 -4.101 1.00 94.12 91 ALA A C 1
ATOM 672 O O . ALA A 1 91 ? 0.085 1.950 -2.955 1.00 94.12 91 ALA A O 1
ATOM 673 N N . PHE A 1 92 ? 1.790 1.564 -4.386 1.00 94.75 92 PHE A N 1
ATOM 674 C CA . PHE A 1 92 ? 2.837 1.630 -3.369 1.00 94.75 92 PHE A CA 1
ATOM 675 C C . PHE A 1 92 ? 2.815 2.977 -2.643 1.00 94.75 92 PHE A C 1
ATOM 677 O O . PHE A 1 92 ? 2.775 3.039 -1.412 1.00 94.75 92 PHE A O 1
ATOM 684 N N . GLU A 1 93 ? 2.766 4.070 -3.400 1.00 94.81 93 GLU A N 1
ATOM 685 C CA . GLU A 1 93 ? 2.719 5.416 -2.847 1.00 94.81 93 GLU A CA 1
ATOM 686 C C . GLU A 1 93 ? 1.498 5.649 -1.951 1.00 94.81 93 GLU A C 1
ATOM 688 O O . GLU A 1 93 ? 1.597 6.293 -0.900 1.00 94.81 93 GLU A O 1
ATOM 693 N N . LYS A 1 94 ? 0.329 5.141 -2.353 1.00 95.69 94 LYS A N 1
ATOM 694 C CA . LYS A 1 94 ? -0.904 5.269 -1.572 1.00 95.69 94 LYS A CA 1
ATOM 695 C C . LYS A 1 94 ? -0.821 4.483 -0.264 1.00 95.69 94 LYS A C 1
ATOM 697 O O . LYS A 1 94 ? -1.251 4.999 0.772 1.00 95.69 94 LYS A O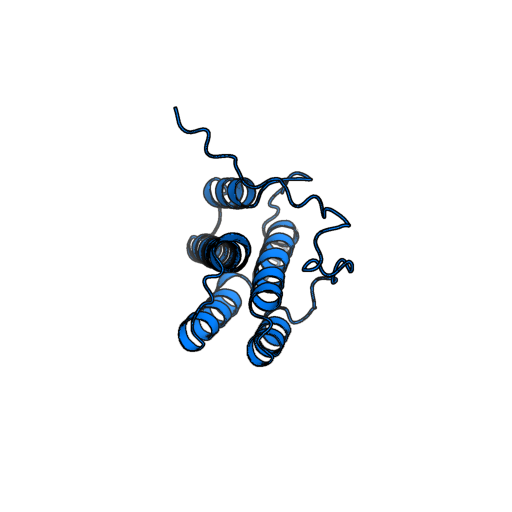 1
ATOM 702 N N . VAL A 1 95 ? -0.231 3.289 -0.284 1.00 96.12 95 VAL A N 1
ATOM 703 C CA . VAL A 1 95 ? 0.018 2.479 0.918 1.00 96.12 95 VAL A CA 1
ATOM 704 C C . VAL A 1 95 ? 0.995 3.192 1.850 1.00 96.12 95 VAL A C 1
ATOM 706 O O . VAL A 1 95 ? 0.651 3.433 3.008 1.00 96.12 95 VAL A O 1
ATOM 709 N N . ALA A 1 96 ? 2.159 3.608 1.338 1.00 94.00 96 ALA A N 1
ATOM 710 C CA . ALA A 1 96 ? 3.199 4.280 2.116 1.00 94.00 96 ALA A CA 1
ATOM 711 C C . ALA A 1 96 ? 2.661 5.542 2.806 1.00 94.00 96 ALA A C 1
ATOM 713 O O . ALA A 1 96 ? 2.804 5.706 4.018 1.00 94.00 96 ALA A O 1
ATOM 714 N N . ARG A 1 97 ? 1.940 6.399 2.067 1.00 93.12 97 ARG A N 1
ATOM 715 C CA . ARG A 1 97 ? 1.337 7.616 2.633 1.00 93.12 97 ARG A CA 1
ATOM 716 C C . ARG A 1 97 ? 0.274 7.322 3.688 1.00 93.12 97 ARG A C 1
ATOM 718 O O . ARG A 1 97 ? 0.222 8.014 4.705 1.00 93.12 97 ARG A O 1
ATOM 725 N N . THR A 1 98 ? -0.601 6.341 3.456 1.00 95.06 98 THR A N 1
ATOM 726 C CA . THR A 1 98 ? -1.664 6.003 4.420 1.00 95.06 98 THR A CA 1
ATOM 727 C C . THR A 1 98 ? -1.068 5.466 5.715 1.00 95.06 98 THR A C 1
ATOM 729 O O . THR A 1 98 ? -1.462 5.892 6.801 1.00 95.06 98 THR A O 1
ATOM 732 N N . TRP A 1 99 ? -0.065 4.597 5.603 1.00 93.25 99 TRP A N 1
ATOM 733 C CA . TRP A 1 99 ? 0.656 4.072 6.752 1.00 93.25 99 TRP A CA 1
ATOM 734 C C . TRP A 1 99 ? 1.390 5.173 7.532 1.00 93.25 99 TRP A C 1
ATOM 736 O O . TRP A 1 99 ? 1.168 5.292 8.735 1.00 93.25 99 TRP A O 1
ATOM 746 N N . GLN A 1 100 ? 2.148 6.054 6.866 1.00 90.25 100 GLN A N 1
ATOM 747 C CA . GLN A 1 100 ? 2.833 7.186 7.513 1.00 90.25 100 GLN A CA 1
ATOM 748 C C . GLN A 1 100 ? 1.866 8.113 8.264 1.00 90.25 100 GLN A C 1
ATOM 750 O O . GLN A 1 100 ? 2.147 8.545 9.382 1.00 90.25 100 GLN A O 1
ATOM 755 N N . ARG A 1 101 ? 0.698 8.413 7.680 1.00 90.44 101 ARG A N 1
ATOM 756 C CA . ARG A 1 101 ? -0.338 9.224 8.342 1.00 90.44 101 ARG A CA 1
ATOM 757 C C . ARG A 1 101 ? -0.889 8.552 9.598 1.00 90.44 101 ARG A C 1
ATOM 759 O O . ARG A 1 101 ? -1.166 9.244 10.576 1.00 90.44 101 ARG A O 1
ATOM 766 N N . CYS A 1 102 ? -1.046 7.234 9.577 1.00 88.88 102 CYS A N 1
ATOM 767 C CA . CYS A 1 102 ? -1.491 6.488 10.746 1.00 88.88 102 CYS A CA 1
ATOM 768 C C . CYS A 1 102 ? -0.399 6.433 11.824 1.00 88.88 102 CYS A C 1
ATOM 770 O O . CYS A 1 102 ? -0.689 6.702 12.985 1.00 88.88 102 CYS A O 1
ATOM 772 N N . ALA A 1 103 ? 0.841 6.122 11.438 1.00 83.44 103 ALA A N 1
ATOM 773 C CA . ALA A 1 103 ? 1.959 5.928 12.357 1.00 83.44 103 ALA A CA 1
ATOM 774 C C . ALA A 1 103 ? 2.415 7.235 13.023 1.00 83.44 103 ALA A C 1
ATOM 776 O O . ALA A 1 103 ? 2.607 7.267 14.233 1.00 83.44 103 ALA A O 1
ATOM 777 N N . TYR A 1 104 ? 2.549 8.318 12.250 1.00 86.19 104 TYR A N 1
ATOM 778 C CA . TYR A 1 104 ? 3.158 9.565 12.733 1.00 86.19 104 TYR A CA 1
ATOM 779 C C . TYR A 1 104 ? 2.163 10.692 13.010 1.00 86.19 104 TYR A C 1
ATOM 781 O O . TYR A 1 104 ? 2.473 11.607 13.766 1.00 86.19 104 TYR A O 1
ATOM 789 N N . ALA A 1 105 ? 0.984 10.669 12.385 1.00 83.62 105 ALA A N 1
ATOM 790 C CA . ALA A 1 105 ? -0.033 11.708 12.571 1.00 83.62 105 ALA A CA 1
ATOM 791 C C . ALA A 1 105 ? -1.290 11.197 13.288 1.00 83.62 105 ALA A C 1
ATOM 793 O O . ALA A 1 105 ? -2.251 11.956 13.419 1.00 83.62 105 ALA A O 1
ATOM 794 N N . HIS A 1 106 ? -1.304 9.926 13.708 1.00 85.94 106 HIS A N 1
ATOM 795 C CA . HIS A 1 106 ? -2.447 9.260 14.340 1.00 85.94 106 HIS A CA 1
ATOM 796 C C . HIS A 1 106 ? -3.758 9.431 13.551 1.00 85.94 106 HIS A C 1
ATOM 798 O O . HIS A 1 106 ? -4.846 9.498 14.119 1.00 85.94 106 HIS A O 1
ATOM 804 N N . ARG A 1 107 ? -3.664 9.526 12.216 1.00 90.25 107 ARG A N 1
ATOM 805 C CA . ARG A 1 107 ? -4.820 9.652 11.319 1.00 90.25 107 ARG A CA 1
ATOM 806 C C . ARG A 1 107 ? -5.142 8.302 10.705 1.00 90.25 107 ARG A C 1
ATOM 808 O O . ARG A 1 107 ? -4.509 7.903 9.728 1.00 90.25 107 ARG A O 1
ATOM 815 N N . LEU A 1 108 ? -6.141 7.636 11.269 1.00 91.31 108 LEU A N 1
ATOM 816 C CA . LEU A 1 108 ? -6.651 6.378 10.748 1.00 91.31 108 LEU A CA 1
ATOM 817 C C . LEU A 1 108 ? -7.474 6.629 9.470 1.00 91.31 108 LEU A C 1
ATOM 819 O O . LEU A 1 108 ? -8.186 7.636 9.402 1.00 91.31 108 LEU A O 1
ATOM 823 N N . PRO A 1 109 ? -7.383 5.755 8.453 1.00 94.12 109 PRO A N 1
ATOM 824 C CA . PRO A 1 109 ? -8.379 5.734 7.390 1.00 94.12 109 PRO A CA 1
ATOM 825 C C . PRO A 1 109 ? -9.728 5.273 7.957 1.00 94.12 109 PRO A C 1
ATOM 827 O O . PRO A 1 109 ? -9.771 4.481 8.899 1.00 94.12 109 PRO A O 1
ATOM 830 N N . ASP A 1 110 ? -10.824 5.753 7.378 1.00 96.19 110 ASP A N 1
ATOM 831 C CA . ASP A 1 110 ? -12.138 5.155 7.608 1.00 96.19 110 ASP A CA 1
ATOM 832 C C . ASP A 1 110 ? -12.223 3.751 6.958 1.00 96.19 110 ASP A C 1
ATOM 834 O O . ASP A 1 110 ? -11.371 3.403 6.128 1.00 96.19 110 ASP A O 1
ATOM 838 N N . PRO A 1 111 ? -13.216 2.921 7.335 1.00 96.38 111 PRO A N 1
ATOM 839 C CA . PRO A 1 111 ? -13.334 1.555 6.828 1.00 96.38 111 PRO A CA 1
ATOM 840 C C . PRO A 1 111 ? -13.438 1.444 5.302 1.00 96.38 111 PRO A C 1
ATOM 842 O O . PRO A 1 11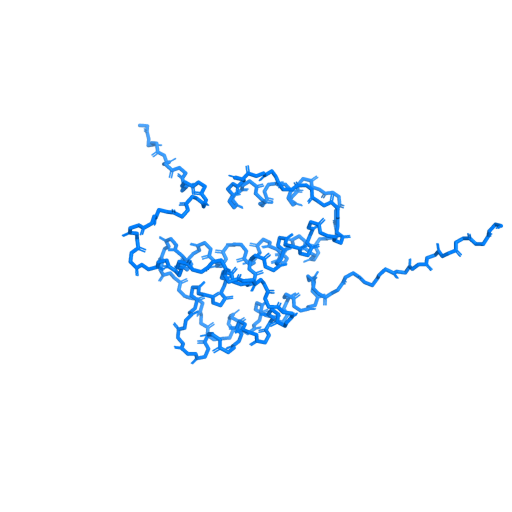1 ? -12.832 0.537 4.730 1.00 96.38 111 PRO A O 1
ATOM 845 N N . ASP A 1 112 ? -14.136 2.368 4.640 1.00 97.12 112 ASP A N 1
ATOM 846 C CA . ASP A 1 112 ? -14.318 2.342 3.184 1.00 97.12 112 ASP A CA 1
ATOM 847 C C . ASP A 1 112 ? -13.005 2.691 2.476 1.00 97.12 112 ASP A C 1
ATOM 849 O O . ASP A 1 112 ? -12.563 1.989 1.563 1.00 97.12 112 ASP A O 1
ATOM 853 N N . SER A 1 113 ? -12.316 3.730 2.957 1.00 96.81 113 SER A N 1
ATOM 854 C CA . SER A 1 113 ? -10.985 4.120 2.488 1.00 96.81 113 SER A CA 1
ATOM 855 C C . SER A 1 113 ? -9.957 3.003 2.674 1.00 96.81 113 SER A C 1
ATOM 857 O O . SER A 1 113 ? -9.110 2.789 1.801 1.00 96.81 113 SER A O 1
ATOM 859 N N . PHE A 1 114 ? -10.010 2.286 3.799 1.00 98.00 114 PHE A N 1
ATOM 860 C CA . PHE A 1 114 ? -9.139 1.139 4.046 1.00 98.00 114 PHE A CA 1
ATOM 861 C C . PHE A 1 114 ? -9.480 -0.038 3.123 1.00 98.00 114 PHE A C 1
ATOM 863 O O . PHE A 1 114 ? -8.577 -0.628 2.528 1.00 98.00 114 PHE A O 1
ATOM 870 N N . GLY A 1 115 ? -10.768 -0.340 2.935 1.00 97.69 115 GLY A N 1
ATOM 871 C CA . GLY A 1 115 ? -11.228 -1.364 1.998 1.00 97.69 115 GLY A CA 1
ATOM 872 C C . GLY A 1 115 ? -10.730 -1.104 0.576 1.00 97.69 115 GLY A C 1
ATOM 873 O O . GLY A 1 115 ? -10.079 -1.967 -0.012 1.00 97.69 115 GLY A O 1
ATOM 874 N N . ALA A 1 116 ? -10.915 0.122 0.083 1.00 97.12 116 ALA A N 1
ATOM 875 C CA . ALA A 1 116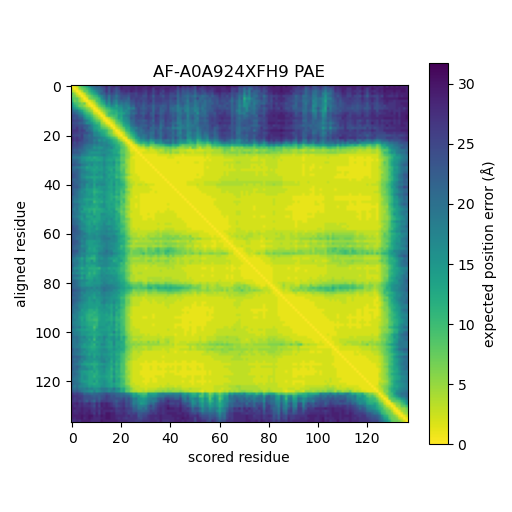 ? -10.439 0.543 -1.232 1.00 97.12 116 ALA A CA 1
ATOM 876 C C . ALA A 1 116 ? -8.905 0.498 -1.357 1.00 97.12 116 ALA A C 1
ATOM 878 O O . ALA A 1 116 ? -8.375 0.225 -2.436 1.00 97.12 116 ALA A O 1
ATOM 879 N N . LEU A 1 117 ? -8.169 0.766 -0.271 1.00 97.25 117 LEU A N 1
ATOM 880 C CA . LEU A 1 117 ? -6.713 0.609 -0.248 1.00 97.25 117 LEU A CA 1
ATOM 881 C C . LEU A 1 117 ? -6.311 -0.861 -0.421 1.00 97.25 117 LEU A C 1
ATOM 883 O O . LEU A 1 117 ? -5.410 -1.148 -1.206 1.00 97.25 117 LEU A O 1
ATOM 887 N N . CYS A 1 118 ? -6.983 -1.781 0.275 1.00 96.75 118 CYS A N 1
ATOM 888 C CA . CYS A 1 118 ? -6.742 -3.218 0.148 1.00 96.75 118 CYS A CA 1
ATOM 889 C C . CYS A 1 118 ? -7.083 -3.751 -1.250 1.00 96.75 118 CYS A C 1
ATOM 891 O O . CYS A 1 118 ? -6.331 -4.564 -1.782 1.00 96.75 118 CYS A O 1
ATOM 893 N N . ASP A 1 119 ? -8.175 -3.292 -1.860 1.00 95.31 119 ASP A N 1
ATOM 894 C CA . ASP A 1 119 ? -8.564 -3.718 -3.213 1.00 95.31 119 ASP A CA 1
ATOM 895 C C . ASP A 1 119 ? -7.548 -3.240 -4.258 1.00 95.31 119 ASP A C 1
ATOM 897 O O . ASP A 1 119 ? -7.133 -3.990 -5.147 1.00 95.31 119 ASP A O 1
ATOM 901 N N . HIS A 1 120 ? -7.086 -1.996 -4.112 1.00 94.12 120 HIS A N 1
ATOM 902 C CA . HIS A 1 120 ? -6.058 -1.430 -4.976 1.00 94.12 120 HIS A CA 1
ATOM 903 C C . HIS A 1 120 ? -4.704 -2.132 -4.792 1.00 94.12 120 HIS A C 1
ATOM 905 O O . HIS A 1 120 ? -4.025 -2.417 -5.773 1.00 94.12 120 HIS A O 1
ATOM 911 N N . TYR A 1 121 ? -4.340 -2.486 -3.554 1.00 94.62 121 TYR A N 1
ATOM 912 C CA . TYR A 1 121 ? -3.171 -3.323 -3.273 1.00 94.62 121 TYR A CA 1
ATOM 913 C C . TYR A 1 121 ? -3.271 -4.673 -3.994 1.00 94.62 121 TYR A C 1
ATOM 915 O O . TYR A 1 121 ? -2.353 -5.062 -4.714 1.00 94.62 121 TYR A O 1
ATOM 923 N N . ALA A 1 122 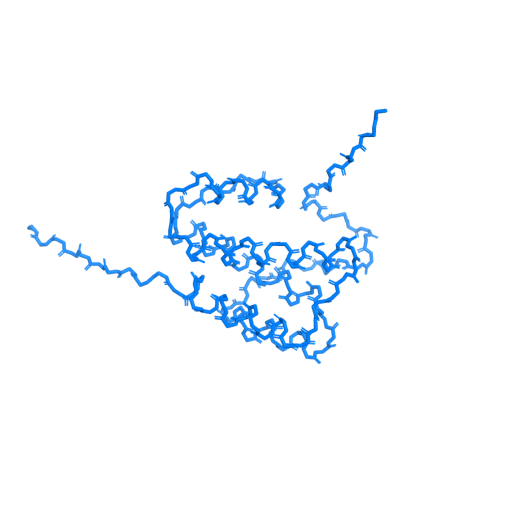? -4.394 -5.377 -3.832 1.00 92.50 122 ALA A N 1
ATOM 924 C CA . ALA A 1 122 ? -4.597 -6.697 -4.422 1.00 92.50 122 ALA A CA 1
ATOM 925 C C . ALA A 1 122 ? -4.563 -6.669 -5.956 1.00 92.50 122 ALA A C 1
ATOM 927 O O . ALA A 1 122 ? -4.129 -7.629 -6.574 1.00 92.50 122 ALA A O 1
ATOM 928 N N . THR A 1 123 ? -4.991 -5.569 -6.576 1.00 91.44 123 THR A N 1
ATOM 929 C CA . THR A 1 123 ? -5.017 -5.454 -8.041 1.00 91.44 123 THR A CA 1
ATOM 930 C C . THR A 1 123 ? -3.663 -5.039 -8.619 1.00 91.44 123 THR A C 1
ATOM 932 O O . THR A 1 123 ? -3.270 -5.549 -9.665 1.00 91.44 123 THR A O 1
ATOM 935 N N . SER A 1 124 ? -2.953 -4.120 -7.955 1.00 89.69 124 SER A N 1
ATOM 936 C CA . SER A 1 124 ? -1.772 -3.450 -8.524 1.00 89.69 124 SER A CA 1
ATOM 937 C C . SER A 1 124 ? -0.431 -3.928 -7.963 1.00 89.69 124 SER A C 1
ATOM 939 O O . SER A 1 124 ? 0.580 -3.811 -8.646 1.00 89.69 124 SER A O 1
ATOM 941 N N . ILE A 1 125 ? -0.395 -4.411 -6.716 1.00 87.19 125 ILE A N 1
ATOM 942 C CA . ILE A 1 125 ? 0.830 -4.887 -6.044 1.00 87.19 125 ILE A CA 1
ATOM 943 C C . ILE A 1 125 ? 0.898 -6.418 -6.087 1.00 87.19 125 ILE A C 1
ATOM 945 O O . ILE A 1 125 ? 1.972 -6.984 -6.250 1.00 87.19 125 ILE A O 1
ATOM 949 N N . ALA A 1 126 ? -0.238 -7.104 -5.979 1.00 70.38 126 ALA A N 1
ATOM 950 C CA . ALA A 1 126 ? -0.298 -8.563 -5.990 1.00 70.38 126 ALA A CA 1
ATOM 951 C C . ALA A 1 126 ? -1.053 -9.085 -7.228 1.00 70.38 126 ALA A C 1
ATOM 953 O O . ALA A 1 126 ? -2.157 -9.596 -7.056 1.00 70.38 126 ALA A O 1
ATOM 954 N N . PRO A 1 127 ? -0.535 -8.982 -8.476 1.00 55.34 127 PRO A N 1
ATOM 955 C CA . PRO A 1 127 ? 0.551 -9.878 -8.931 1.00 55.34 127 PRO A CA 1
ATOM 956 C C . PRO A 1 127 ? 1.432 -9.360 -10.106 1.00 55.34 127 PRO A C 1
ATOM 958 O O . PRO A 1 127 ? 0.922 -8.806 -11.077 1.00 55.34 127 PRO A O 1
ATOM 961 N N . PHE A 1 128 ? 2.720 -9.735 -10.156 1.00 47.34 128 PHE A N 1
ATOM 962 C CA . PHE A 1 128 ? 3.411 -9.911 -11.447 1.00 47.34 128 PHE A CA 1
ATOM 963 C C . PHE A 1 128 ? 3.364 -11.398 -11.812 1.00 47.34 128 PHE A C 1
ATOM 965 O O . PHE A 1 128 ? 4.085 -12.225 -11.256 1.00 47.34 128 PHE A O 1
ATOM 972 N N . LYS A 1 129 ? 2.470 -11.786 -12.731 1.00 43.47 129 LYS A N 1
ATOM 973 C CA . LYS A 1 129 ? 2.576 -13.108 -13.356 1.00 43.47 129 LYS A CA 1
ATOM 974 C C . LYS A 1 129 ? 3.844 -13.083 -14.198 1.00 43.47 129 LYS A C 1
ATOM 976 O O . LYS A 1 129 ? 3.875 -12.407 -15.223 1.00 43.47 129 LYS A O 1
ATOM 981 N N . ARG A 1 130 ? 4.882 -13.813 -13.788 1.00 44.31 130 ARG A N 1
ATOM 982 C CA . ARG A 1 130 ? 6.027 -14.084 -14.657 1.00 44.31 130 ARG A CA 1
ATOM 983 C C . ARG A 1 130 ? 5.500 -14.867 -15.857 1.00 44.31 130 ARG A C 1
ATOM 985 O O . ARG A 1 130 ? 5.327 -16.081 -15.783 1.00 44.31 130 ARG A O 1
ATOM 992 N N . THR A 1 131 ? 5.204 -14.185 -16.960 1.00 40.84 131 THR A N 1
ATOM 993 C CA . THR A 1 131 ? 5.129 -14.852 -18.255 1.00 40.84 131 THR A CA 1
ATOM 994 C C . THR A 1 131 ? 6.553 -15.313 -18.522 1.00 40.84 131 THR A C 1
ATOM 996 O O . THR A 1 131 ? 7.401 -14.531 -18.941 1.00 40.84 131 THR A O 1
ATOM 999 N N . MET A 1 132 ? 6.861 -16.559 -18.163 1.00 36.50 132 MET A N 1
ATOM 1000 C CA . MET A 1 132 ? 8.042 -17.230 -18.681 1.00 36.50 132 MET A CA 1
ATOM 1001 C C . MET A 1 132 ? 7.849 -17.316 -20.192 1.00 36.50 132 MET A C 1
ATOM 1003 O O . MET A 1 132 ? 7.251 -18.263 -20.699 1.00 36.50 132 MET A O 1
ATOM 1007 N N . THR A 1 133 ? 8.356 -16.331 -20.923 1.00 38.28 133 THR A N 1
ATOM 1008 C CA . THR A 1 133 ? 8.809 -16.578 -22.283 1.00 38.28 133 THR A CA 1
ATOM 1009 C C . THR A 1 133 ? 10.062 -17.429 -22.123 1.00 38.28 133 THR A C 1
ATOM 1011 O O . THR A 1 133 ? 11.174 -16.924 -22.006 1.00 38.28 133 THR A O 1
ATOM 1014 N N . VAL A 1 134 ? 9.874 -18.743 -21.990 1.00 45.84 134 VAL A N 1
ATOM 1015 C CA . VAL A 1 134 ? 10.930 -19.684 -22.356 1.00 45.84 134 VAL A CA 1
ATOM 1016 C C . VAL A 1 134 ? 11.097 -19.514 -23.857 1.00 45.84 134 VAL A C 1
ATOM 1018 O O . VAL A 1 134 ? 10.314 -20.036 -24.648 1.00 45.84 134 VAL A O 1
ATOM 1021 N N . GLU A 1 135 ? 12.060 -18.682 -24.237 1.00 38.12 135 GLU A N 1
ATOM 1022 C CA . GLU A 1 135 ? 12.572 -18.654 -25.595 1.00 38.12 135 GLU A CA 1
ATOM 1023 C C . GLU A 1 135 ? 13.297 -19.986 -25.791 1.00 38.12 135 GLU A C 1
ATOM 1025 O O . GLU A 1 135 ? 14.343 -20.249 -25.197 1.00 38.12 135 GLU A O 1
ATOM 1030 N N . ALA A 1 136 ? 12.637 -20.888 -26.514 1.00 41.03 136 ALA A N 1
ATOM 1031 C CA . ALA A 1 136 ? 13.226 -22.138 -26.945 1.00 41.03 136 ALA A CA 1
ATOM 1032 C C . ALA A 1 136 ? 14.364 -21.815 -27.923 1.00 41.03 136 ALA A C 1
ATOM 1034 O O . ALA A 1 136 ? 14.113 -21.246 -28.987 1.00 41.03 136 ALA A O 1
ATOM 1035 N N . ALA A 1 137 ? 15.584 -22.192 -27.547 1.00 42.75 137 ALA A N 1
ATOM 1036 C CA . ALA A 1 137 ? 16.739 -22.312 -28.427 1.00 42.75 137 ALA A CA 1
ATOM 1037 C C . ALA A 1 137 ? 17.278 -23.742 -28.331 1.00 42.75 137 ALA A C 1
ATOM 1039 O O . ALA A 1 137 ? 17.325 -24.272 -27.195 1.00 42.75 137 ALA A O 1
#

pLDDT: mean 77.54, std 22.29, range [33.19, 98.0]

Sequence (137 aa):
MSKTKSPAPFVANADDEWTPKVAIAIPDDVVGFSRAAFARGEAALALSVLYRGAIAMLAREADIDFPEGATEQECVMIVRGGAMDNALRDAFEKVARTWQRCAYAHRLPDPDSFGALCDHYATSIAPFKRTMTVEAA

Foldseek 3Di:
DDPPPDPFQPPPPVPPPPDDPDPPDQDPCLLVVLVVCVVVVNQLVSLVSLLVLLVVLCVPPVVQDDDDRDDLVNVLVSLVPDDDDPLSSVLNVLSSVQNCCCPPVVDGDDPVSSVVSSVSCCVRRPDDPPPPPPVDD

Secondary structure (DSSP, 8-state):
-----PPPP----TT-TTS-SS--PPPSSHHHHHHHHHHTT-HHHHHHHHHHHHHHHHHHHS-----TT--HHHHHHHHHHS---HHHHHHHHHHHHHHHHHHHH--PPPHHHHHHHHHHHHHHTS-----------

Radius of gyration: 16.1 Å; Cα contacts (8 Å, |Δi|>4): 112; chains: 1; bounding box: 34×50×53 Å

Solvent-accessible surface area (backbone atoms only — not comparable to full-atom values): 8364 Å² total; per-residue (Å²): 134,85,78,78,76,72,80,71,43,92,67,82,62,95,78,52,92,85,57,75,93,57,86,72,71,77,56,94,54,38,62,62,51,22,53,56,31,39,75,72,69,37,49,58,58,17,32,48,43,47,38,53,43,48,52,54,43,37,41,71,76,67,69,43,87,73,62,90,72,58,33,71,69,51,52,48,50,51,54,68,72,48,96,68,59,65,61,36,46,53,36,51,50,52,42,47,52,51,30,48,35,26,70,76,66,70,43,72,73,54,72,67,60,46,51,55,47,48,54,42,36,48,66,39,66,59,68,81,79,81,77,76,76,75,78,86,126

Mean predicted aligned error: 9.87 Å

Nearest PDB structures (foldseek):
  2hsb-assembly1_A  TM=5.598E-01  e=1.813E-01  Archaeoglobus fulgidus